Protein AF-A0A7S2VFD6-F1 (afdb_monomer_lite)

pLDDT: mean 88.79, std 10.64, range [54.53, 98.5]

Secondary structure (DSSP, 8-state):
-PPPSEEE-TT---------TTGGG-HHHHTTT-HHHHHHH---TT--SSSSSS---TT--------PEEETT--TT--------------BTTTTBEEEEEEE-TTSTTEETTTTEETTSPBP-TTTT-SEEEEEEEEE-TTS-EEEEEEEEEEEPP-PPP-

Sequence (163 aa):
NASPVVSMYSGETITVEIVTHHSGHDFAKMIRGDKAVEEIFYWEETQTLENKPVPKLPGSGVHLITGPIEVKGAMPGDVLEVEIMELDPRYNPETGRCFGTNSQKFAGYQYRADDGTARDGTPYVRTGGTEAITVFEFLEDKKGNMLFGKPVYMYRFPNMTAP

Organism: NCBI:txid265537

InterPro domains:
  IPR004304 Acetamidase/Formamidase [PF03069] (56-98)
  IPR004304 Acetamidase/Formamidase [PTHR31891] (3-106)

Structure (mmCIF, N/CA/C/O backbone):
data_AF-A0A7S2VFD6-F1
#
_entry.id   AF-A0A7S2VFD6-F1
#
loop_
_atom_site.group_PDB
_atom_site.id
_atom_site.type_symbol
_atom_site.label_atom_id
_atom_site.label_alt_id
_atom_site.label_comp_id
_atom_site.label_asym_id
_atom_site.label_entity_id
_atom_site.label_seq_id
_atom_site.pdbx_PDB_ins_code
_atom_site.Cartn_x
_atom_site.Cartn_y
_atom_site.Cartn_z
_atom_site.occupancy
_atom_site.B_iso_or_equiv
_atom_site.auth_seq_id
_atom_site.auth_comp_id
_atom_site.auth_asym_id
_atom_site.auth_atom_id
_atom_site.pdbx_PDB_model_num
ATOM 1 N N . ASN A 1 1 ? -7.007 20.297 8.261 1.00 67.06 1 ASN A N 1
ATOM 2 C CA . ASN A 1 1 ? -7.146 18.959 8.878 1.00 67.06 1 ASN A CA 1
ATOM 3 C C . ASN A 1 1 ? -8.125 18.145 8.065 1.00 67.06 1 ASN A C 1
ATOM 5 O O . ASN A 1 1 ? -9.104 18.720 7.608 1.00 67.06 1 ASN A O 1
ATOM 9 N N . ALA A 1 2 ? -7.835 16.865 7.841 1.00 83.38 2 ALA A N 1
ATOM 10 C CA . ALA A 1 2 ? -8.762 15.965 7.162 1.00 83.38 2 ALA A CA 1
ATOM 11 C C . ALA A 1 2 ? -9.949 15.647 8.085 1.00 83.38 2 ALA A C 1
ATOM 13 O O . ALA A 1 2 ? -9.745 15.429 9.281 1.00 83.38 2 ALA A O 1
ATOM 14 N N . SER A 1 3 ? -11.165 15.648 7.541 1.00 94.12 3 SER A N 1
ATOM 15 C CA . SER A 1 3 ? -12.361 15.213 8.269 1.00 94.12 3 SER A CA 1
ATOM 16 C C . SER A 1 3 ? -12.373 13.687 8.408 1.00 94.12 3 SER A C 1
ATOM 18 O O . SER A 1 3 ? -11.942 13.014 7.470 1.00 94.12 3 SER A O 1
ATOM 20 N N . PRO A 1 4 ? -12.867 13.129 9.529 1.00 96.81 4 PRO A N 1
ATOM 21 C CA . PRO A 1 4 ? -13.048 11.687 9.667 1.00 96.81 4 PRO A CA 1
ATOM 22 C C . PRO A 1 4 ? -13.951 11.125 8.570 1.00 96.81 4 PRO A C 1
ATOM 24 O O . PRO A 1 4 ? -14.988 11.713 8.261 1.00 96.81 4 PRO A O 1
ATOM 27 N N . VAL A 1 5 ? -13.565 9.983 7.999 1.00 97.00 5 VAL A N 1
ATOM 28 C CA . VAL A 1 5 ? -14.406 9.249 7.035 1.00 97.00 5 VAL A CA 1
ATOM 29 C C . VAL A 1 5 ? -15.404 8.331 7.740 1.00 97.00 5 VAL A C 1
ATOM 31 O O . VAL A 1 5 ? -16.439 7.986 7.179 1.00 97.00 5 VAL A O 1
ATOM 34 N N . VAL A 1 6 ? -15.098 7.953 8.983 1.00 97.88 6 VAL A N 1
ATOM 35 C CA . VAL A 1 6 ? -15.946 7.154 9.868 1.00 97.88 6 VAL A CA 1
ATOM 36 C C . VAL A 1 6 ? -15.575 7.443 11.322 1.00 97.88 6 VAL A C 1
ATOM 38 O O . VAL A 1 6 ? -14.428 7.792 11.618 1.00 97.88 6 VAL A O 1
ATOM 41 N N . SER A 1 7 ? -16.544 7.279 12.218 1.00 98.00 7 SER A N 1
ATOM 42 C CA . SER A 1 7 ? -16.366 7.430 13.661 1.00 98.00 7 SER A CA 1
ATOM 43 C C . SER A 1 7 ? -16.805 6.159 14.369 1.00 98.00 7 SER A C 1
ATOM 45 O O . SER A 1 7 ? -17.886 5.643 14.086 1.00 98.00 7 SER A O 1
ATOM 47 N N . MET A 1 8 ? -16.006 5.708 15.325 1.00 98.06 8 MET A N 1
ATOM 48 C CA . MET A 1 8 ? -16.228 4.492 16.101 1.00 98.06 8 MET A CA 1
ATOM 49 C C . MET A 1 8 ? -16.069 4.754 17.602 1.00 98.06 8 MET A C 1
ATOM 51 O O . MET A 1 8 ? -15.510 5.770 18.020 1.00 98.06 8 MET A O 1
ATOM 55 N N . TYR A 1 9 ? -16.587 3.849 18.421 1.00 98.44 9 TYR A N 1
ATOM 56 C CA . TYR A 1 9 ? -16.373 3.798 19.863 1.00 98.44 9 TYR A CA 1
ATOM 57 C C . TYR A 1 9 ? -15.251 2.811 20.211 1.00 98.44 9 TYR A C 1
ATOM 59 O O . TYR A 1 9 ? -14.915 1.915 19.439 1.00 98.44 9 TYR A O 1
ATOM 67 N N . SER A 1 10 ? -14.663 2.974 21.399 1.00 98.31 10 SER A N 1
ATOM 68 C CA . SER A 1 10 ? -13.670 2.025 21.912 1.00 98.31 10 SER A CA 1
ATOM 69 C C . SER A 1 10 ? -14.259 0.612 22.018 1.00 98.31 10 SER A C 1
ATOM 71 O O . SER A 1 10 ? -15.383 0.443 22.493 1.00 98.31 10 SER A O 1
ATOM 73 N N . GLY A 1 11 ? -13.492 -0.387 21.577 1.00 98.00 11 GLY A N 1
ATOM 74 C CA . GLY A 1 11 ? -13.896 -1.796 21.540 1.00 98.00 11 GLY A CA 1
ATOM 75 C C . GLY A 1 11 ? -14.620 -2.235 20.263 1.00 98.00 11 GLY A C 1
ATOM 76 O O . GLY A 1 11 ? -14.910 -3.420 20.124 1.00 98.00 11 GLY A O 1
ATOM 77 N N . GLU A 1 12 ? -14.911 -1.324 19.329 1.00 98.38 12 GLU A N 1
ATOM 78 C CA . GLU A 1 12 ? -15.445 -1.692 18.012 1.00 98.38 12 GLU A CA 1
ATOM 79 C C . GLU A 1 12 ? -14.341 -2.207 17.071 1.00 98.38 12 GLU A C 1
ATOM 81 O O . GLU A 1 12 ? -13.165 -1.871 17.211 1.00 98.38 12 GLU A O 1
ATOM 86 N N . THR A 1 13 ? -14.736 -3.005 16.077 1.00 98.25 13 THR A N 1
ATOM 87 C CA . THR A 1 13 ? -13.844 -3.542 15.039 1.00 98.25 13 THR A CA 1
ATOM 88 C C . THR A 1 13 ? -14.154 -2.892 13.696 1.00 98.25 13 THR A C 1
ATOM 90 O O . THR A 1 13 ? -15.316 -2.665 13.360 1.00 98.25 13 THR A O 1
ATOM 93 N N . ILE A 1 14 ? -13.116 -2.629 12.904 1.00 97.94 14 ILE A N 1
ATOM 94 C CA . ILE A 1 14 ? -13.241 -2.111 11.542 1.00 97.94 14 ILE A CA 1
ATOM 95 C C . ILE A 1 14 ? -12.253 -2.813 10.610 1.00 97.94 14 ILE A C 1
ATOM 97 O O . ILE A 1 14 ? -11.097 -3.029 10.965 1.00 97.94 14 ILE A O 1
ATOM 101 N N . THR A 1 15 ? -12.706 -3.133 9.400 1.00 97.94 15 THR A N 1
ATOM 102 C CA . THR A 1 15 ? -11.839 -3.576 8.304 1.00 97.94 15 THR A CA 1
ATOM 103 C C . THR A 1 15 ? -11.433 -2.368 7.473 1.00 97.94 15 THR A C 1
ATOM 105 O O . THR A 1 15 ? -12.282 -1.577 7.059 1.00 97.94 15 THR A O 1
ATOM 108 N N . VAL A 1 16 ? -10.134 -2.227 7.218 1.00 97.44 16 VAL A N 1
ATOM 109 C CA . VAL A 1 16 ? -9.577 -1.118 6.440 1.00 97.44 16 VAL A CA 1
ATOM 110 C C . VAL A 1 16 ? -8.886 -1.681 5.210 1.00 97.44 16 VAL A C 1
ATOM 112 O O . VAL A 1 16 ? -7.922 -2.434 5.324 1.00 97.44 16 VAL A O 1
ATOM 115 N N . GLU A 1 17 ? -9.347 -1.282 4.028 1.00 96.56 17 GLU A N 1
ATOM 116 C CA . GLU A 1 17 ? -8.633 -1.591 2.793 1.00 96.56 17 GLU A CA 1
ATOM 117 C C . GLU A 1 17 ? -7.473 -0.613 2.594 1.00 96.56 17 GLU A C 1
ATOM 119 O O . GLU A 1 17 ? -7.605 0.601 2.787 1.00 96.56 17 GLU A O 1
ATOM 124 N N . ILE A 1 18 ? -6.324 -1.146 2.187 1.00 95.88 18 ILE A N 1
ATOM 125 C CA . ILE A 1 18 ? -5.120 -0.372 1.890 1.00 95.88 18 ILE A CA 1
ATOM 126 C C . ILE A 1 18 ? -4.577 -0.750 0.517 1.00 95.88 18 ILE A C 1
ATOM 128 O O . ILE A 1 18 ? -4.671 -1.894 0.074 1.00 95.88 18 ILE A O 1
ATOM 132 N N . VAL A 1 19 ? -3.981 0.229 -0.158 1.00 96.94 19 VAL A N 1
ATOM 133 C CA . VAL A 1 19 ? -3.415 0.059 -1.496 1.00 96.94 19 VAL A CA 1
ATOM 134 C C . VAL A 1 19 ? -1.992 0.590 -1.499 1.00 96.94 19 VAL A C 1
ATOM 136 O O . VAL A 1 19 ? -1.705 1.678 -0.997 1.00 96.94 19 VAL A O 1
ATOM 139 N N . THR A 1 20 ? -1.071 -0.170 -2.088 1.00 96.62 20 THR A N 1
ATOM 140 C CA . THR A 1 20 ? 0.303 0.301 -2.236 1.00 96.62 20 THR A CA 1
ATOM 141 C C . THR A 1 20 ? 0.367 1.454 -3.233 1.00 96.62 20 THR A C 1
ATOM 143 O O . THR A 1 20 ? -0.108 1.357 -4.364 1.00 96.62 20 THR A O 1
ATOM 146 N N . HIS A 1 21 ? 1.034 2.541 -2.850 1.00 94.50 21 HIS A N 1
ATOM 147 C CA . HIS A 1 21 ? 1.322 3.669 -3.742 1.00 94.50 21 HIS A CA 1
ATOM 148 C C . HIS A 1 21 ? 2.220 3.273 -4.934 1.00 94.50 21 HIS A C 1
ATOM 150 O O . HIS A 1 21 ? 2.376 4.031 -5.889 1.00 94.50 21 HIS A O 1
ATOM 156 N N . HIS A 1 22 ? 2.811 2.076 -4.896 1.00 95.69 22 HIS A N 1
ATOM 157 C CA . HIS A 1 22 ? 3.588 1.503 -5.988 1.00 95.69 22 HIS A CA 1
ATOM 158 C C . HIS A 1 22 ? 2.761 0.724 -7.021 1.00 95.69 22 HIS A C 1
ATOM 160 O O . HIS A 1 22 ? 3.352 0.193 -7.957 1.00 95.69 22 HIS A O 1
ATOM 166 N N . SER A 1 23 ? 1.427 0.678 -6.920 1.00 96.38 23 SER A N 1
ATOM 167 C CA . SER A 1 23 ? 0.590 -0.064 -7.885 1.00 96.38 23 SER A CA 1
ATOM 168 C C . SER A 1 23 ? 0.789 0.420 -9.329 1.00 96.38 23 SER A C 1
ATOM 170 O O . SER A 1 23 ? 0.786 -0.377 -10.262 1.00 96.38 23 SER A O 1
ATOM 172 N N . GLY A 1 24 ? 1.106 1.707 -9.518 1.00 93.44 24 GLY A N 1
ATOM 173 C CA . GLY A 1 24 ? 1.439 2.281 -10.828 1.00 93.44 24 GLY A CA 1
ATOM 174 C C . GLY A 1 24 ? 2.715 1.735 -11.485 1.00 93.44 24 GLY A C 1
ATOM 175 O O . GLY A 1 24 ? 2.962 2.024 -12.650 1.00 93.44 24 GLY A O 1
ATOM 176 N N . HIS A 1 25 ? 3.535 0.947 -10.783 1.00 94.19 25 HIS A N 1
ATOM 177 C CA . HIS A 1 25 ? 4.690 0.275 -11.387 1.00 94.19 25 HIS A CA 1
ATOM 178 C C . HIS A 1 25 ? 4.278 -0.835 -12.369 1.00 94.19 25 HIS A C 1
ATOM 180 O O . HIS A 1 25 ? 5.012 -1.125 -13.308 1.00 94.19 25 HIS A O 1
ATOM 186 N N . ASP A 1 26 ? 3.100 -1.438 -12.193 1.00 95.56 26 ASP A N 1
ATOM 187 C CA . ASP A 1 26 ? 2.533 -2.361 -13.173 1.00 95.56 26 ASP A CA 1
ATOM 188 C C . ASP A 1 26 ? 1.009 -2.275 -13.161 1.00 95.56 26 ASP A C 1
ATOM 190 O O . ASP A 1 26 ? 0.328 -2.952 -12.385 1.00 95.56 26 ASP A O 1
ATOM 194 N N . PHE A 1 27 ? 0.486 -1.458 -14.077 1.00 95.00 27 PHE A N 1
ATOM 195 C CA . PHE A 1 27 ? -0.948 -1.278 -14.264 1.00 95.00 27 PHE A CA 1
ATOM 196 C C . PHE A 1 27 ? -1.672 -2.607 -14.491 1.00 95.00 27 PHE A C 1
ATOM 198 O O . PHE A 1 27 ? -2.720 -2.832 -13.901 1.00 95.00 27 PHE A O 1
ATOM 205 N N . ALA A 1 28 ? -1.123 -3.514 -15.302 1.00 95.62 28 ALA A N 1
ATOM 206 C CA . ALA A 1 28 ? -1.808 -4.755 -15.649 1.00 95.62 28 ALA A CA 1
ATOM 207 C C . ALA A 1 28 ? -1.918 -5.727 -14.464 1.00 95.62 28 ALA A C 1
ATOM 209 O O . ALA A 1 28 ? -2.860 -6.509 -14.420 1.00 95.62 28 ALA A O 1
ATOM 210 N N . LYS A 1 29 ? -0.968 -5.701 -13.520 1.00 96.75 29 LYS A N 1
ATOM 211 C CA . LYS A 1 29 ? -0.959 -6.622 -12.369 1.00 96.75 29 LYS A CA 1
ATOM 212 C C . LYS A 1 29 ? -1.584 -6.053 -11.108 1.00 96.75 29 LYS A C 1
ATOM 214 O O . LYS A 1 29 ? -2.141 -6.817 -10.331 1.00 96.75 29 LYS A O 1
ATOM 219 N N . MET A 1 30 ? -1.465 -4.748 -10.877 1.00 97.50 30 MET A N 1
ATOM 220 C CA . MET A 1 30 ? -1.839 -4.140 -9.595 1.00 97.50 30 MET A CA 1
ATOM 221 C C . MET A 1 30 ? -2.981 -3.124 -9.693 1.00 97.50 30 MET A C 1
ATOM 223 O O . MET A 1 30 ? -3.411 -2.646 -8.652 1.00 97.50 30 MET A O 1
ATOM 227 N N . ILE A 1 31 ? -3.466 -2.778 -10.895 1.00 97.31 31 ILE A N 1
ATOM 228 C CA . ILE A 1 31 ? -4.541 -1.780 -11.069 1.00 97.31 31 ILE A CA 1
ATOM 229 C C . ILE A 1 31 ? -5.686 -2.325 -11.927 1.00 97.31 31 ILE A C 1
ATOM 231 O O . ILE A 1 31 ? -6.825 -2.355 -11.477 1.00 97.31 31 ILE A O 1
ATOM 235 N N . ARG A 1 32 ? -5.392 -2.763 -13.154 1.00 97.00 32 ARG A N 1
ATOM 236 C CA . ARG A 1 32 ? -6.390 -3.183 -14.143 1.00 97.00 32 ARG A CA 1
ATOM 237 C C . ARG A 1 32 ? -7.337 -4.233 -13.572 1.00 97.00 32 ARG A C 1
ATOM 239 O O . ARG A 1 32 ? -6.883 -5.243 -13.030 1.00 97.00 32 ARG A O 1
ATOM 246 N N . GLY A 1 33 ? -8.633 -3.987 -13.744 1.00 95.88 33 GLY A N 1
ATOM 247 C CA . GLY A 1 33 ? -9.697 -4.890 -13.317 1.00 95.88 33 GLY A CA 1
ATOM 248 C C . GLY A 1 33 ? -10.154 -4.676 -11.875 1.00 95.88 33 GLY A C 1
ATOM 249 O O . GLY A 1 33 ? -11.189 -5.210 -11.474 1.00 95.88 33 GLY A O 1
ATOM 250 N N . ASP A 1 34 ? -9.427 -3.872 -11.100 1.00 97.38 34 ASP A N 1
ATOM 251 C CA . ASP A 1 34 ? -9.813 -3.457 -9.760 1.00 97.38 34 ASP A CA 1
ATOM 252 C C . ASP A 1 34 ? -10.353 -2.026 -9.787 1.00 97.38 34 ASP A C 1
ATOM 254 O O . ASP A 1 34 ? -9.596 -1.060 -9.726 1.00 97.38 34 ASP A O 1
ATOM 258 N N . LYS A 1 35 ? -11.680 -1.886 -9.857 1.00 96.00 35 LYS A N 1
ATOM 259 C CA . LYS A 1 35 ? -12.346 -0.583 -10.030 1.00 96.00 35 LYS A CA 1
ATOM 260 C C . LYS A 1 35 ? -11.969 0.448 -8.965 1.00 96.00 35 LYS A C 1
ATOM 262 O O . LYS A 1 35 ? -11.832 1.624 -9.285 1.00 96.00 35 LYS A O 1
ATOM 267 N N . ALA A 1 36 ? -11.805 0.019 -7.712 1.00 95.50 36 ALA A N 1
ATOM 268 C CA . ALA A 1 36 ? -11.453 0.928 -6.624 1.00 95.50 36 ALA A CA 1
ATOM 269 C C . ALA A 1 36 ? -10.003 1.416 -6.765 1.00 95.50 36 ALA A C 1
ATOM 271 O O . ALA A 1 36 ? -9.710 2.590 -6.550 1.00 95.50 36 ALA A O 1
ATOM 272 N N . VAL A 1 37 ? -9.087 0.536 -7.177 1.00 96.56 37 VAL A N 1
ATOM 273 C CA . VAL A 1 37 ? -7.693 0.925 -7.432 1.00 96.56 37 VAL A CA 1
ATOM 274 C C . VAL A 1 37 ? -7.577 1.758 -8.714 1.00 96.56 37 VAL A C 1
ATOM 276 O O . VAL A 1 37 ? -6.809 2.718 -8.740 1.00 96.56 37 VAL A O 1
ATOM 279 N N . GLU A 1 38 ? -8.354 1.447 -9.754 1.00 96.38 38 GLU A N 1
ATOM 280 C CA . GLU A 1 38 ? -8.458 2.254 -10.977 1.00 96.38 38 GLU A CA 1
ATOM 281 C C . GLU A 1 38 ? -8.894 3.687 -10.663 1.00 96.38 38 GLU A C 1
ATOM 283 O O . GLU A 1 38 ? -8.274 4.622 -11.164 1.00 96.38 38 GLU A O 1
ATOM 288 N N . GLU A 1 39 ? -9.885 3.871 -9.787 1.00 94.25 39 GLU A N 1
ATOM 289 C CA . GLU A 1 39 ? -10.329 5.191 -9.327 1.00 94.25 39 GLU A CA 1
ATOM 290 C C . GLU A 1 39 ? -9.219 5.942 -8.571 1.00 94.25 39 GLU A C 1
ATOM 292 O O . GLU A 1 39 ? -8.932 7.098 -8.878 1.00 94.25 39 GLU A O 1
ATOM 297 N N . ILE A 1 40 ? -8.531 5.277 -7.634 1.00 93.38 40 ILE A N 1
ATOM 298 C CA . ILE A 1 40 ? -7.433 5.879 -6.854 1.00 93.38 40 ILE A CA 1
ATOM 299 C C . ILE A 1 40 ? -6.272 6.332 -7.754 1.00 93.38 40 ILE A C 1
ATOM 301 O O . ILE A 1 40 ? -5.661 7.379 -7.516 1.00 93.38 40 ILE A O 1
ATOM 305 N N . PHE A 1 41 ? -5.926 5.528 -8.762 1.00 92.56 41 PHE A N 1
ATOM 306 C CA . PH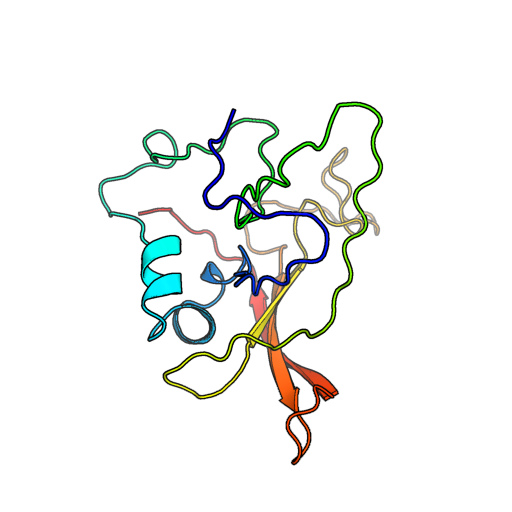E A 1 41 ? -4.790 5.780 -9.652 1.00 92.56 41 PHE A CA 1
ATOM 307 C C . PHE A 1 41 ? -5.156 6.552 -10.921 1.00 92.56 41 PHE A C 1
ATOM 309 O O . PHE A 1 41 ? -4.259 6.849 -11.715 1.00 92.56 41 PHE A O 1
ATOM 316 N N . TYR A 1 42 ? -6.428 6.909 -11.104 1.00 91.38 42 TYR A N 1
ATOM 317 C CA . TYR A 1 42 ? -6.874 7.667 -12.260 1.00 91.38 42 TYR A CA 1
ATOM 318 C C . TYR A 1 42 ? -6.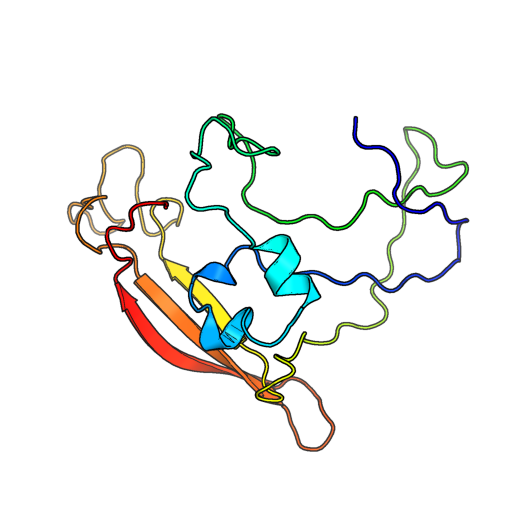125 9.003 -12.375 1.00 91.38 42 TYR A C 1
ATOM 320 O O . TYR A 1 42 ? -5.936 9.743 -11.402 1.00 91.38 42 TYR A O 1
ATOM 328 N N . TRP A 1 43 ? -5.662 9.300 -13.588 1.00 87.75 43 TRP A N 1
ATOM 329 C CA . TRP A 1 43 ? -4.974 10.539 -13.921 1.00 87.75 43 TRP A CA 1
ATOM 330 C C . TRP A 1 43 ? -5.396 10.972 -15.326 1.00 87.75 43 TRP A C 1
ATOM 332 O O . TRP A 1 43 ? -5.057 10.318 -16.309 1.00 87.75 43 TRP A O 1
ATOM 342 N N . GLU A 1 44 ? -6.148 12.070 -15.404 1.00 86.38 44 GLU A N 1
ATOM 343 C CA . GLU A 1 44 ? -6.591 12.667 -16.667 1.00 86.38 44 GLU A CA 1
ATOM 344 C C . GLU A 1 44 ? -5.422 13.217 -17.491 1.00 86.38 44 GLU A C 1
ATOM 346 O O . GLU A 1 44 ? -4.525 13.862 -16.949 1.00 86.38 44 GLU A O 1
ATOM 351 N N . GLU A 1 45 ? -5.477 13.044 -18.813 1.00 84.81 45 GLU A N 1
ATOM 352 C CA . GLU A 1 45 ? -4.435 13.514 -19.740 1.00 84.81 45 GLU A CA 1
ATOM 353 C C . GLU A 1 45 ? -4.197 15.028 -19.673 1.00 84.81 45 GLU A C 1
ATOM 355 O O . GLU A 1 45 ? -3.091 15.507 -19.887 1.00 84.81 45 GLU A O 1
ATOM 360 N N . THR A 1 46 ? -5.225 15.808 -19.344 1.00 86.06 46 THR A N 1
ATOM 361 C CA . THR A 1 46 ? -5.130 17.271 -19.255 1.00 86.06 46 THR A CA 1
ATOM 362 C C . THR A 1 46 ? -4.581 17.770 -17.917 1.00 86.06 46 THR A C 1
ATOM 364 O O . THR A 1 46 ? -4.408 18.978 -17.736 1.00 86.06 46 THR A O 1
ATOM 367 N N . GLN A 1 47 ? -4.342 16.879 -16.953 1.00 83.44 47 GLN A N 1
ATOM 368 C CA . GLN A 1 47 ? -3.969 17.246 -15.594 1.00 83.44 47 GLN A CA 1
ATOM 369 C C . GLN A 1 47 ? -2.452 17.169 -15.394 1.00 83.44 47 GLN A C 1
ATOM 371 O O . GLN A 1 47 ? -1.852 16.103 -15.472 1.00 83.44 47 GLN A O 1
ATOM 376 N N . THR A 1 48 ? -1.819 18.283 -15.032 1.00 81.69 48 THR A N 1
ATOM 377 C CA . THR A 1 48 ? -0.386 18.310 -14.696 1.00 81.69 48 THR A CA 1
ATOM 378 C C . THR A 1 48 ? -0.138 17.929 -13.232 1.00 81.69 48 THR A C 1
ATOM 380 O O . THR A 1 48 ? -1.055 17.892 -12.408 1.00 81.69 48 THR A O 1
ATOM 383 N N . LEU A 1 49 ? 1.129 17.695 -12.865 1.00 76.62 49 LEU A N 1
ATOM 384 C CA . LEU A 1 49 ? 1.534 17.511 -11.462 1.00 76.62 49 LEU A CA 1
ATOM 385 C C . LEU A 1 49 ? 1.163 18.702 -10.562 1.00 76.62 49 LEU A C 1
ATOM 387 O O . LEU A 1 49 ? 0.923 18.510 -9.371 1.00 76.62 49 LEU A O 1
ATOM 391 N N . GLU A 1 50 ? 1.136 19.911 -11.123 1.00 77.00 50 GLU A N 1
ATOM 392 C CA . GLU A 1 50 ? 0.832 21.152 -10.404 1.00 77.00 50 GLU A CA 1
ATOM 393 C C . GLU A 1 50 ? -0.667 21.305 -10.136 1.00 77.00 50 GLU A C 1
ATOM 395 O O . GLU A 1 50 ? -1.057 21.771 -9.069 1.00 77.00 50 GLU A O 1
ATOM 400 N N . ASN A 1 51 ? -1.503 20.853 -11.075 1.00 77.94 51 ASN A N 1
ATOM 401 C CA . ASN A 1 51 ? -2.952 21.056 -11.041 1.00 77.94 51 ASN A CA 1
ATOM 402 C C . ASN A 1 51 ? -3.729 19.813 -10.577 1.00 77.94 51 ASN A C 1
ATOM 404 O O . ASN A 1 51 ? -4.953 19.767 -10.692 1.00 77.94 51 ASN A O 1
ATOM 408 N N . LYS A 1 52 ? -3.038 18.793 -10.051 1.00 78.25 52 LYS A N 1
ATOM 409 C CA . LYS A 1 52 ? -3.679 17.626 -9.434 1.00 78.25 52 LYS A CA 1
ATOM 410 C C . LYS A 1 52 ? -4.459 18.055 -8.180 1.00 78.25 52 LYS A C 1
ATOM 412 O O . LYS A 1 52 ? -3.905 18.816 -7.389 1.00 78.25 52 LYS A O 1
ATOM 417 N N . PRO A 1 53 ? -5.676 17.523 -7.922 1.00 70.81 53 PRO A N 1
ATOM 418 C CA . PRO A 1 53 ? -6.449 17.845 -6.714 1.00 70.81 53 PRO A CA 1
ATOM 419 C C . PRO A 1 53 ? -5.682 17.636 -5.400 1.00 70.81 53 PRO A C 1
ATOM 421 O O . PRO A 1 53 ? -5.921 18.333 -4.417 1.00 70.81 53 PRO A O 1
ATOM 424 N N . VAL A 1 54 ? -4.730 16.696 -5.398 1.00 73.50 54 VAL A N 1
ATOM 425 C CA . VAL A 1 54 ? -3.748 16.501 -4.326 1.00 73.50 54 VAL A CA 1
ATOM 426 C C . VAL A 1 54 ? -2.350 16.760 -4.904 1.00 73.50 54 VAL A C 1
ATOM 428 O O . VAL A 1 54 ? -1.707 15.820 -5.391 1.00 73.50 54 VAL A O 1
ATOM 431 N N . PRO A 1 55 ? -1.884 18.024 -4.925 1.00 64.25 55 PRO A N 1
ATOM 432 C CA . PRO A 1 55 ? -0.593 18.366 -5.501 1.00 64.25 55 PRO A CA 1
ATOM 433 C C . PRO A 1 55 ? 0.533 17.808 -4.630 1.00 64.25 55 PRO A C 1
ATOM 435 O O . PRO A 1 55 ? 0.458 17.793 -3.398 1.00 64.25 55 PRO A O 1
ATOM 438 N N . LYS A 1 56 ? 1.610 17.348 -5.267 1.00 70.56 56 LYS A N 1
ATOM 439 C CA . LYS A 1 56 ? 2.795 16.876 -4.547 1.00 70.56 56 LYS A CA 1
ATOM 440 C C . LYS A 1 56 ? 3.602 18.082 -4.064 1.00 70.56 56 LYS A C 1
ATOM 442 O O . LYS A 1 56 ? 4.318 18.695 -4.850 1.00 70.56 56 LYS A O 1
ATOM 447 N N . LEU A 1 57 ? 3.500 18.410 -2.778 1.00 71.44 57 LEU A N 1
ATOM 448 C CA . LEU A 1 57 ? 4.229 19.527 -2.176 1.00 71.44 57 LEU A CA 1
ATOM 449 C C . LEU A 1 57 ? 5.614 19.081 -1.667 1.00 71.44 57 LEU A C 1
ATOM 451 O O . LEU A 1 57 ? 5.830 17.896 -1.382 1.00 71.44 57 LEU A O 1
ATOM 455 N N . PRO A 1 58 ? 6.584 20.005 -1.528 1.00 72.12 58 PRO A N 1
ATOM 456 C CA . PRO A 1 58 ? 7.838 19.716 -0.841 1.00 72.12 58 PRO A CA 1
ATOM 457 C C . PRO A 1 58 ? 7.580 19.157 0.566 1.00 72.12 58 PRO A C 1
ATOM 459 O O . PRO A 1 58 ? 6.825 19.735 1.341 1.00 72.12 58 PRO A O 1
ATOM 462 N N . GLY A 1 59 ? 8.196 18.018 0.889 1.00 71.38 59 GLY A N 1
ATOM 463 C CA . GLY A 1 59 ? 8.001 17.335 2.174 1.00 71.38 59 GLY A CA 1
ATOM 464 C C . GLY A 1 59 ? 6.754 16.444 2.262 1.00 71.38 59 GLY A C 1
ATOM 465 O O . GLY A 1 59 ? 6.570 15.783 3.282 1.00 71.38 59 GLY A O 1
ATOM 466 N N . SER A 1 60 ? 5.923 16.360 1.215 1.00 77.25 60 SER A N 1
ATOM 467 C CA . SER A 1 60 ? 4.814 15.400 1.179 1.00 77.25 60 SER A CA 1
ATOM 468 C C . SER A 1 60 ? 5.328 13.956 1.139 1.00 77.25 60 SER A C 1
ATOM 470 O O . SER A 1 60 ? 6.154 13.595 0.295 1.00 77.25 60 SER A O 1
ATOM 472 N N . GLY A 1 61 ? 4.799 13.114 2.032 1.00 83.44 61 GLY A N 1
ATOM 473 C CA . GLY A 1 61 ? 4.982 11.664 1.978 1.00 83.44 61 GLY A CA 1
ATOM 474 C C . GLY A 1 61 ? 4.345 11.050 0.725 1.00 83.44 61 GLY A C 1
ATOM 475 O O . GLY A 1 61 ? 3.502 11.664 0.076 1.00 83.44 61 GLY A O 1
ATOM 476 N N . VAL A 1 62 ? 4.760 9.833 0.368 1.00 87.50 62 VAL A N 1
ATOM 477 C CA . VAL A 1 62 ? 4.325 9.156 -0.874 1.00 87.50 62 VAL A CA 1
ATOM 478 C C . VAL A 1 62 ? 3.207 8.131 -0.671 1.00 87.50 62 VAL A C 1
ATOM 480 O O . VAL A 1 62 ? 2.735 7.548 -1.642 1.00 87.50 62 VAL A O 1
ATOM 483 N N . HIS A 1 63 ? 2.813 7.876 0.575 1.00 92.75 63 HIS A N 1
ATOM 484 C CA . HIS A 1 63 ? 1.891 6.802 0.927 1.00 92.75 63 HIS A CA 1
ATOM 485 C C . HIS A 1 63 ? 0.431 7.224 0.743 1.00 92.75 63 HIS A C 1
ATOM 487 O O . HIS A 1 63 ? 0.050 8.338 1.099 1.00 92.75 63 HIS A O 1
ATOM 493 N N . LEU A 1 64 ? -0.381 6.294 0.241 1.00 91.94 64 LEU A N 1
ATOM 494 C CA . LEU A 1 64 ? -1.836 6.371 0.317 1.00 91.94 64 LEU A CA 1
ATOM 495 C C . LEU A 1 64 ? -2.246 5.979 1.739 1.00 91.94 64 LEU A C 1
ATOM 497 O O . LEU A 1 64 ? -1.819 4.932 2.223 1.00 91.94 64 LEU A O 1
ATOM 501 N N . ILE A 1 65 ? -3.026 6.826 2.408 1.00 93.19 65 ILE A N 1
ATOM 502 C CA . ILE A 1 65 ? -3.452 6.615 3.795 1.00 93.19 65 ILE A CA 1
ATOM 503 C C . ILE A 1 65 ? -4.978 6.567 3.826 1.00 93.19 65 ILE A C 1
ATOM 505 O O . ILE A 1 65 ? -5.630 7.585 3.600 1.00 93.19 65 ILE A O 1
ATOM 509 N N . THR A 1 66 ? -5.539 5.392 4.104 1.00 95.44 66 THR A N 1
ATOM 510 C CA . THR A 1 66 ? -6.984 5.214 4.294 1.00 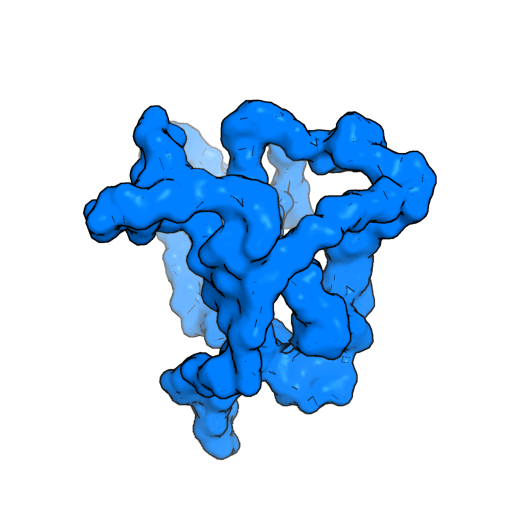95.44 66 THR A CA 1
ATOM 511 C C . THR A 1 66 ? -7.391 5.766 5.661 1.00 95.44 66 THR A C 1
ATOM 513 O O . THR A 1 66 ? -6.799 5.406 6.677 1.00 95.44 66 THR A O 1
ATOM 516 N N . GLY A 1 67 ? -8.388 6.651 5.693 1.00 95.31 67 GLY A N 1
ATOM 517 C CA . GLY A 1 67 ? -8.863 7.318 6.907 1.00 95.31 67 GLY A CA 1
ATOM 518 C C . GLY A 1 67 ? -9.051 8.828 6.704 1.00 95.31 67 GLY A C 1
ATOM 519 O O . GLY A 1 67 ? -9.190 9.270 5.562 1.00 95.31 67 GLY A O 1
ATOM 520 N N . PRO A 1 68 ? -9.030 9.637 7.783 1.00 96.69 68 PRO A N 1
ATOM 521 C CA . PRO A 1 68 ? -8.841 9.245 9.183 1.00 96.69 68 PRO A CA 1
ATOM 522 C C . PRO A 1 68 ? -10.091 8.599 9.801 1.00 96.69 68 PRO A C 1
ATOM 524 O O . PRO A 1 68 ? -11.217 8.910 9.415 1.00 96.69 68 PRO A O 1
ATOM 527 N N . ILE A 1 69 ? -9.876 7.722 10.781 1.00 97.88 69 ILE A N 1
ATOM 528 C CA . ILE A 1 69 ? -10.928 7.104 11.599 1.00 97.88 69 ILE A CA 1
ATOM 529 C C . ILE A 1 69 ? -10.971 7.839 12.941 1.00 97.88 69 ILE A C 1
ATOM 531 O O . ILE A 1 69 ? -9.944 7.974 13.606 1.00 97.88 69 ILE A O 1
ATOM 535 N N . GLU A 1 70 ? -12.140 8.338 13.331 1.00 97.94 70 GLU A N 1
ATOM 536 C CA . GLU A 1 70 ? -12.339 8.968 14.637 1.00 97.94 70 GLU A CA 1
ATOM 537 C C . GLU A 1 70 ? -12.669 7.914 15.695 1.00 97.94 70 GLU A C 1
ATOM 539 O O . GLU A 1 70 ? -13.583 7.115 15.508 1.00 97.94 70 GLU A O 1
ATOM 544 N N . VAL A 1 71 ? -11.998 7.979 16.847 1.00 98.19 71 VAL A N 1
ATOM 545 C CA . VAL A 1 71 ? -12.405 7.249 18.054 1.00 98.19 71 VAL A CA 1
ATOM 546 C C . VAL A 1 71 ? -13.073 8.231 19.007 1.00 98.19 71 VAL A C 1
ATOM 548 O O . VAL A 1 71 ? -12.438 9.140 19.545 1.00 98.19 71 VAL A O 1
ATOM 551 N N . LYS A 1 72 ? -14.384 8.077 19.188 1.00 98.25 72 LYS A N 1
ATOM 552 C CA . LYS A 1 72 ? -15.212 9.008 19.954 1.00 98.25 72 LYS A CA 1
ATOM 553 C C . LYS A 1 72 ? -14.765 9.070 21.410 1.00 98.25 72 LYS A C 1
ATOM 555 O O . LYS A 1 72 ? -14.698 8.053 22.094 1.00 98.25 72 LYS A O 1
ATOM 560 N N . GLY A 1 73 ? -14.536 10.292 21.887 1.00 97.81 73 GLY A N 1
ATOM 561 C CA . GLY A 1 73 ? -14.122 10.565 23.264 1.00 97.81 73 GLY A CA 1
ATOM 562 C C . GLY A 1 73 ? -12.614 10.492 23.506 1.00 97.81 73 GLY A C 1
ATOM 563 O O . GLY A 1 73 ? -12.204 10.799 24.619 1.00 97.81 73 GLY A O 1
ATOM 564 N N . ALA A 1 74 ? -11.804 10.141 22.499 1.00 98.00 74 ALA A N 1
ATOM 565 C CA . ALA A 1 74 ? -10.350 10.220 22.608 1.00 98.00 74 ALA A CA 1
ATOM 566 C C . ALA A 1 74 ? -9.888 11.683 22.722 1.00 98.00 74 ALA A C 1
ATOM 568 O O . ALA A 1 74 ? -10.296 12.543 21.936 1.00 98.00 74 ALA A O 1
ATOM 569 N N . MET A 1 75 ? -9.012 11.957 23.686 1.00 98.06 75 MET A N 1
ATOM 570 C CA . MET A 1 75 ? -8.484 13.282 24.006 1.00 98.06 75 MET A CA 1
ATOM 571 C C . MET A 1 75 ? -6.954 13.326 23.852 1.00 98.06 75 MET A C 1
ATOM 573 O O . MET A 1 75 ? -6.278 12.303 23.970 1.00 98.06 75 MET A O 1
ATOM 577 N N . PRO A 1 76 ? -6.350 14.508 23.610 1.00 98.19 76 PRO A N 1
ATOM 578 C CA . PRO A 1 76 ? -4.896 14.643 23.616 1.00 98.19 76 PRO A CA 1
ATOM 579 C C . PRO A 1 76 ? -4.286 14.158 24.939 1.00 98.19 76 PRO A C 1
ATOM 581 O O . PRO A 1 76 ? -4.633 14.665 26.004 1.00 98.19 76 PRO A O 1
ATOM 584 N N . GLY A 1 77 ? -3.352 13.210 24.856 1.00 98.31 77 GLY A N 1
ATOM 585 C CA . GLY A 1 77 ? -2.730 12.562 26.016 1.00 98.31 77 GLY A CA 1
ATOM 586 C C . GLY A 1 77 ? -3.207 11.129 26.257 1.00 98.31 77 GLY A C 1
ATOM 587 O O . GLY A 1 77 ? -2.522 10.393 26.965 1.00 98.31 77 GLY A O 1
ATOM 588 N N . ASP A 1 78 ? -4.312 10.716 25.632 1.00 98.50 78 ASP A N 1
ATOM 589 C CA . ASP A 1 78 ? -4.779 9.333 25.683 1.00 98.50 78 ASP A CA 1
ATOM 590 C C . ASP A 1 78 ? -3.889 8.397 24.853 1.00 98.50 78 ASP A C 1
ATOM 592 O O . ASP A 1 78 ? -3.179 8.810 23.929 1.00 98.50 78 ASP A O 1
ATOM 596 N N . VAL A 1 79 ? -3.964 7.105 25.173 1.00 98.31 79 VAL A N 1
ATOM 597 C CA . VAL A 1 79 ? -3.351 6.028 24.392 1.00 98.31 79 VAL A CA 1
ATOM 598 C C . VAL A 1 79 ? -4.440 5.333 23.590 1.00 98.31 79 VAL A C 1
ATOM 600 O O . VAL A 1 79 ? -5.454 4.918 24.148 1.00 98.31 79 VAL A O 1
ATOM 603 N N . LEU A 1 80 ? -4.204 5.177 22.288 1.00 98.06 80 LEU A N 1
ATOM 604 C CA . LEU A 1 80 ? -5.039 4.349 21.430 1.00 98.06 80 L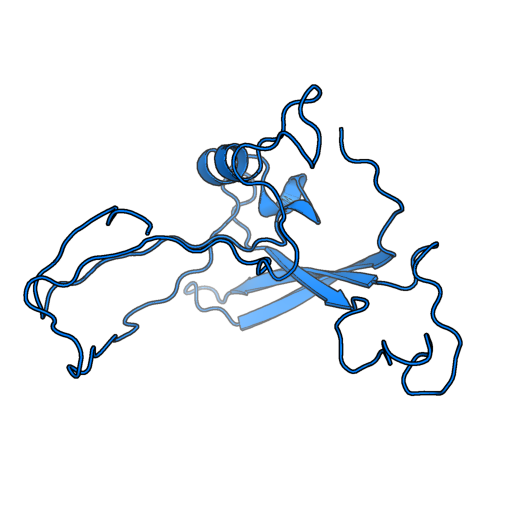EU A CA 1
ATOM 605 C C . LEU A 1 80 ? -4.381 2.980 21.252 1.00 98.06 80 LEU A C 1
ATOM 607 O O . LEU A 1 80 ? -3.306 2.877 20.661 1.00 98.06 80 LEU A O 1
ATOM 611 N N . GLU A 1 81 ? -5.033 1.937 21.752 1.00 98.19 81 GLU A N 1
ATOM 612 C CA . GLU A 1 81 ? -4.697 0.559 21.409 1.00 98.19 81 GLU A CA 1
ATOM 613 C C . GLU A 1 81 ? -5.299 0.216 20.041 1.00 98.19 81 GLU A C 1
ATOM 615 O O . GLU A 1 81 ? -6.473 0.482 19.787 1.00 98.19 81 GLU A O 1
ATOM 620 N N . VAL A 1 82 ? -4.482 -0.353 19.154 1.00 98.00 82 VAL A N 1
ATOM 621 C CA . VAL A 1 82 ? -4.908 -0.832 17.835 1.00 98.00 82 VAL A CA 1
ATOM 622 C C . VAL A 1 82 ? -4.464 -2.280 17.703 1.00 98.00 82 VAL A C 1
ATOM 624 O O . VAL A 1 82 ? -3.277 -2.557 17.522 1.00 98.00 82 VAL A O 1
ATOM 627 N N . GLU A 1 83 ? -5.417 -3.200 17.804 1.00 98.25 83 GLU A N 1
ATOM 628 C CA . GLU A 1 83 ? -5.179 -4.627 17.610 1.00 98.25 83 GLU A CA 1
ATOM 629 C C . GLU A 1 83 ? -5.389 -4.997 16.134 1.00 98.25 83 GLU A C 1
ATOM 631 O O . GLU A 1 83 ? -6.466 -4.795 15.572 1.00 98.25 83 GLU A O 1
ATOM 636 N N . ILE A 1 84 ? -4.352 -5.540 15.490 1.00 97.81 84 ILE A N 1
ATOM 637 C CA . ILE A 1 84 ? -4.447 -6.066 14.122 1.00 97.81 84 ILE A CA 1
ATOM 638 C C . ILE A 1 84 ? -4.867 -7.532 14.218 1.00 97.81 84 ILE A C 1
ATOM 640 O O . ILE A 1 84 ? -4.036 -8.400 14.480 1.00 97.81 84 ILE A O 1
ATOM 644 N N . MET A 1 85 ? -6.161 -7.789 14.027 1.00 97.62 85 MET A N 1
ATOM 645 C CA . MET A 1 85 ? -6.746 -9.128 14.164 1.00 97.62 85 MET A CA 1
ATOM 646 C C . MET A 1 85 ? -6.467 -10.030 12.954 1.00 97.62 85 MET A C 1
ATOM 648 O O . MET A 1 85 ? -6.207 -11.220 13.116 1.00 97.62 85 MET A O 1
ATOM 652 N N . GLU A 1 86 ? -6.522 -9.466 11.746 1.00 94.62 86 GLU A N 1
ATOM 653 C CA . GLU A 1 86 ? -6.376 -10.178 10.474 1.00 94.62 86 GLU A CA 1
ATOM 654 C C . GLU A 1 86 ? -5.697 -9.270 9.440 1.00 94.62 86 GLU A C 1
ATOM 656 O O . GLU A 1 86 ? -5.789 -8.040 9.517 1.00 94.62 86 GLU A O 1
ATOM 661 N N . LEU A 1 87 ? -4.980 -9.876 8.492 1.00 92.81 87 LEU A N 1
ATOM 662 C CA . LEU A 1 87 ? -4.346 -9.173 7.383 1.00 92.81 87 LEU A CA 1
ATOM 663 C C . LEU A 1 87 ? -4.397 -10.035 6.121 1.00 92.81 87 LEU A C 1
ATOM 665 O O . LEU A 1 87 ? -3.629 -10.988 5.989 1.00 92.81 87 LEU A O 1
ATOM 669 N N . ASP A 1 88 ? -5.236 -9.626 5.176 1.00 91.88 88 ASP A N 1
ATOM 670 C CA . ASP A 1 88 ? -5.392 -10.301 3.892 1.00 91.88 88 ASP A CA 1
ATOM 671 C C . ASP A 1 88 ? -4.704 -9.543 2.754 1.00 91.88 88 ASP A C 1
ATOM 673 O O . ASP A 1 88 ? -4.747 -8.306 2.692 1.00 91.88 88 ASP A O 1
ATOM 677 N N . PRO A 1 89 ? -4.081 -10.255 1.801 1.00 93.12 89 PRO A N 1
ATOM 678 C CA . PRO A 1 89 ? -3.595 -9.631 0.587 1.00 93.12 89 PRO A CA 1
ATOM 679 C C . PRO A 1 89 ? -4.763 -9.157 -0.284 1.00 93.12 89 PRO A C 1
ATOM 681 O O . PRO A 1 89 ? -5.775 -9.836 -0.459 1.00 93.12 89 PRO A O 1
ATOM 684 N N . ARG A 1 90 ? -4.583 -8.006 -0.934 1.00 94.50 90 ARG A N 1
ATOM 685 C CA . ARG A 1 90 ? -5.483 -7.580 -2.006 1.00 94.50 90 ARG A CA 1
ATOM 686 C C . ARG A 1 90 ? -5.125 -8.321 -3.292 1.00 94.50 90 ARG A C 1
ATOM 688 O O . ARG A 1 90 ? -4.048 -8.111 -3.856 1.00 94.50 90 ARG A O 1
ATOM 695 N N . TYR A 1 91 ? -6.023 -9.177 -3.761 1.00 94.81 91 TYR A N 1
ATOM 696 C CA . TYR A 1 91 ? -5.875 -9.861 -5.043 1.00 94.81 91 TYR A CA 1
ATOM 697 C C . TYR A 1 91 ? -6.361 -8.977 -6.179 1.00 94.81 91 TYR A C 1
ATOM 699 O O . TYR A 1 91 ? -7.400 -8.331 -6.075 1.00 94.81 91 TYR A O 1
ATOM 707 N N . ASN A 1 92 ? -5.645 -9.008 -7.298 1.00 94.38 92 ASN A N 1
ATOM 708 C CA . ASN A 1 92 ? -6.155 -8.457 -8.540 1.00 94.38 92 ASN A CA 1
ATOM 709 C C . ASN A 1 92 ? -7.378 -9.293 -8.990 1.00 94.38 92 ASN A C 1
ATOM 711 O O . ASN A 1 92 ? -7.212 -10.497 -9.226 1.00 94.38 92 ASN A O 1
ATOM 715 N N . PRO A 1 93 ? -8.577 -8.695 -9.141 1.00 94.94 93 PRO A N 1
ATOM 716 C CA . PRO A 1 93 ? -9.802 -9.445 -9.433 1.00 94.94 93 PRO A CA 1
ATOM 717 C C . PRO A 1 93 ? -9.803 -10.187 -10.774 1.00 94.94 93 PRO A C 1
ATOM 719 O O . PRO A 1 93 ? -10.462 -11.216 -10.897 1.00 94.94 93 PRO A O 1
ATOM 722 N N . GLU A 1 94 ? -9.069 -9.701 -11.779 1.00 93.19 94 GLU A N 1
ATOM 723 C CA . GLU A 1 94 ? -8.981 -10.359 -13.090 1.00 93.19 94 GLU A CA 1
ATOM 724 C C . GLU A 1 94 ? -8.118 -11.621 -13.047 1.00 93.19 94 GLU A C 1
ATOM 726 O O . GLU A 1 94 ? -8.412 -12.611 -13.716 1.00 93.19 94 GLU A O 1
ATOM 731 N N . THR A 1 95 ? -7.027 -11.582 -12.284 1.00 92.25 95 THR A N 1
ATOM 732 C CA . THR A 1 95 ? -6.034 -12.667 -12.271 1.00 92.25 95 THR A CA 1
ATOM 733 C C . THR A 1 95 ? -6.169 -13.606 -11.077 1.00 92.25 95 THR A C 1
ATOM 735 O O . THR A 1 95 ? -5.605 -14.698 -11.115 1.00 92.25 95 THR A O 1
ATOM 738 N N . GLY A 1 96 ? -6.867 -13.187 -10.016 1.00 93.88 96 GLY A N 1
ATOM 739 C CA . GLY A 1 96 ? -6.944 -13.905 -8.742 1.00 93.88 96 GLY A CA 1
ATOM 740 C C . GLY A 1 96 ? -5.601 -14.000 -8.009 1.00 93.88 96 GLY A C 1
ATOM 741 O O . GLY A 1 96 ? -5.414 -14.893 -7.190 1.00 93.88 96 GLY A O 1
ATOM 742 N N . ARG A 1 97 ? -4.634 -13.132 -8.334 1.00 94.00 97 ARG A N 1
ATOM 743 C CA . ARG A 1 97 ? -3.259 -13.173 -7.808 1.00 94.00 97 ARG A CA 1
ATOM 744 C C . ARG A 1 97 ? -2.916 -11.874 -7.097 1.00 94.00 97 ARG A C 1
ATOM 746 O O . ARG A 1 97 ? -3.420 -10.811 -7.458 1.00 94.00 97 ARG A O 1
ATOM 753 N N . CYS A 1 98 ? -2.025 -11.956 -6.116 1.00 96.12 98 CYS A N 1
ATOM 754 C CA . CYS A 1 98 ? -1.491 -10.790 -5.424 1.00 96.12 98 CYS A CA 1
ATOM 755 C C . CYS A 1 98 ? -0.084 -10.462 -5.939 1.00 96.12 98 CYS A C 1
ATOM 757 O O . CYS A 1 98 ? 0.789 -11.331 -6.029 1.00 96.12 98 CYS A O 1
ATOM 759 N N . PHE A 1 99 ? 0.143 -9.192 -6.265 1.00 97.38 99 PHE A N 1
ATOM 760 C CA . PHE A 1 99 ? 1.431 -8.690 -6.726 1.00 97.38 99 PHE A CA 1
ATOM 761 C C . PHE A 1 99 ? 1.877 -7.496 -5.892 1.00 97.38 99 PHE A C 1
ATOM 763 O O . PHE A 1 99 ? 1.069 -6.748 -5.350 1.00 97.38 99 PHE A O 1
ATOM 770 N N . GLY A 1 100 ? 3.186 -7.282 -5.841 1.00 96.94 100 GLY A N 1
ATOM 771 C CA . GLY A 1 100 ? 3.764 -6.070 -5.280 1.00 96.94 100 GLY A CA 1
ATOM 772 C C . GLY A 1 100 ? 5.120 -5.777 -5.890 1.00 96.94 100 GLY A C 1
ATOM 773 O O . GLY A 1 100 ? 5.598 -6.496 -6.769 1.00 96.94 100 GLY A O 1
ATOM 774 N N . THR A 1 101 ? 5.754 -4.700 -5.437 1.00 96.94 101 THR A N 1
ATOM 775 C CA . THR A 1 101 ? 7.055 -4.302 -5.974 1.00 96.94 101 THR A CA 1
ATOM 776 C C . THR A 1 101 ? 8.027 -3.905 -4.882 1.00 96.94 101 THR A C 1
ATOM 778 O O . THR A 1 101 ? 7.653 -3.305 -3.876 1.00 96.94 101 THR A O 1
ATOM 781 N N . ASN A 1 102 ? 9.300 -4.203 -5.117 1.00 95.88 102 ASN A N 1
ATOM 782 C CA . ASN A 1 102 ? 10.408 -3.567 -4.426 1.00 95.88 102 ASN A CA 1
ATOM 783 C C . ASN A 1 102 ? 11.033 -2.543 -5.368 1.00 95.88 102 ASN A C 1
ATOM 785 O O . ASN A 1 102 ? 11.241 -2.838 -6.544 1.00 95.88 102 ASN A O 1
ATOM 789 N N . SER A 1 103 ? 11.329 -1.351 -4.856 1.00 91.62 103 SER A N 1
ATOM 790 C CA . SER A 1 103 ? 11.966 -0.302 -5.646 1.00 91.62 103 SER A CA 1
ATOM 791 C C . SER A 1 103 ? 13.279 0.142 -5.026 1.00 91.62 103 SER A C 1
ATOM 793 O O . SER A 1 103 ? 13.310 0.730 -3.945 1.00 91.62 103 SER A O 1
ATOM 795 N N . GLN A 1 104 ? 14.363 -0.080 -5.755 1.00 88.88 104 GLN A N 1
ATOM 796 C CA . GLN A 1 104 ? 15.686 0.434 -5.437 1.00 88.88 104 GLN A CA 1
ATOM 797 C C . GLN A 1 104 ? 15.776 1.866 -5.968 1.00 88.88 104 GLN A C 1
ATOM 799 O O . GLN A 1 104 ? 16.133 2.076 -7.124 1.00 88.88 104 GLN A O 1
ATOM 804 N N . LYS A 1 105 ? 15.382 2.837 -5.136 1.00 82.81 105 LYS A N 1
ATOM 805 C CA . LYS A 1 105 ? 15.257 4.253 -5.525 1.00 82.81 105 LYS A CA 1
ATOM 806 C C . LYS A 1 105 ? 16.381 5.144 -4.993 1.00 82.81 105 LYS A C 1
ATOM 808 O O . LYS A 1 105 ? 17.109 4.748 -4.083 1.00 82.81 105 LYS A O 1
ATOM 813 N N . PHE A 1 106 ? 16.428 6.385 -5.480 1.00 78.44 106 PHE A N 1
ATOM 814 C CA . PHE A 1 106 ? 17.314 7.471 -5.023 1.00 78.44 106 PHE A CA 1
ATOM 815 C C . PHE A 1 106 ? 17.165 7.836 -3.535 1.00 78.44 106 PHE A C 1
ATOM 817 O O . PHE A 1 106 ? 17.906 8.665 -3.029 1.00 78.44 106 PHE A O 1
ATOM 824 N N . ALA A 1 107 ? 16.168 7.313 -2.826 1.00 80.69 107 ALA A N 1
ATOM 825 C CA . ALA A 1 107 ? 16.007 7.539 -1.388 1.00 80.69 107 ALA A CA 1
ATOM 826 C C . ALA A 1 107 ? 16.500 6.350 -0.542 1.00 80.69 107 ALA A C 1
ATOM 828 O O . ALA A 1 107 ? 16.414 6.388 0.682 1.00 80.69 107 ALA A O 1
ATOM 829 N N . GLY A 1 108 ? 16.967 5.271 -1.177 1.00 85.56 108 GLY A N 1
ATOM 830 C CA . GLY A 1 108 ? 17.441 4.086 -0.471 1.00 85.56 108 GLY A CA 1
ATOM 831 C C . GLY A 1 108 ? 18.855 4.257 0.082 1.00 85.56 108 GLY A C 1
ATOM 832 O O . GLY A 1 108 ? 19.675 4.973 -0.483 1.00 85.56 108 GLY A O 1
ATOM 833 N N . TYR A 1 109 ? 19.164 3.539 1.163 1.00 84.62 109 TYR A N 1
ATOM 834 C CA . TYR A 1 109 ? 20.468 3.584 1.841 1.00 84.62 109 TYR A CA 1
ATOM 835 C C . TYR A 1 109 ? 21.656 3.232 0.934 1.00 84.62 109 TYR A C 1
ATOM 837 O O . TYR A 1 109 ? 22.774 3.699 1.162 1.00 84.62 109 TYR A O 1
ATOM 845 N N . GLN A 1 110 ? 21.422 2.409 -0.092 1.00 82.31 110 GLN A N 1
ATOM 846 C CA . GLN A 1 110 ? 22.402 2.059 -1.121 1.00 82.31 110 GLN A CA 1
ATOM 847 C C . GLN A 1 110 ? 22.898 3.271 -1.928 1.00 82.31 110 GLN A C 1
ATOM 849 O O . GLN A 1 110 ? 23.910 3.164 -2.618 1.00 82.31 110 GLN A O 1
ATOM 854 N N . TYR A 1 111 ? 22.210 4.408 -1.819 1.00 80.50 111 TYR A N 1
ATOM 855 C CA . TYR A 1 111 ? 22.534 5.665 -2.469 1.00 80.50 111 TYR A CA 1
ATOM 856 C C . TYR A 1 111 ? 22.876 6.756 -1.445 1.00 80.50 111 TYR A C 1
ATOM 858 O O . TYR A 1 111 ? 22.296 6.834 -0.359 1.00 80.50 111 TYR A O 1
ATOM 866 N N . ARG A 1 112 ? 23.843 7.597 -1.808 1.00 73.69 112 ARG A N 1
ATOM 867 C CA . ARG A 1 112 ? 24.290 8.772 -1.066 1.00 73.69 112 ARG A CA 1
ATOM 868 C C . ARG A 1 112 ? 23.761 10.013 -1.775 1.00 73.69 112 ARG A C 1
ATOM 870 O O . ARG A 1 112 ? 24.246 10.423 -2.827 1.00 73.69 112 ARG A O 1
ATOM 877 N N . ALA A 1 113 ? 22.685 10.569 -1.223 1.00 65.81 113 ALA A N 1
ATOM 878 C CA . ALA A 1 113 ? 21.995 11.709 -1.820 1.00 65.81 113 ALA A CA 1
ATOM 879 C C . ALA A 1 113 ? 22.799 13.013 -1.769 1.00 65.81 113 ALA A C 1
ATOM 881 O O . ALA A 1 113 ? 22.515 13.923 -2.542 1.00 65.81 113 ALA A O 1
ATOM 882 N N . ASP A 1 114 ? 23.776 13.089 -0.873 1.00 68.06 114 ASP A N 1
ATOM 883 C CA . ASP A 1 114 ? 24.651 14.228 -0.626 1.00 68.06 114 ASP A CA 1
ATOM 884 C C . ASP A 1 114 ? 25.723 14.417 -1.704 1.00 68.06 114 ASP A C 1
ATOM 886 O O . ASP A 1 114 ? 25.961 15.552 -2.115 1.00 68.06 114 ASP A O 1
ATOM 890 N N . ASP A 1 115 ? 26.336 13.336 -2.191 1.00 73.88 115 ASP A N 1
ATOM 891 C CA . ASP A 1 115 ? 27.419 13.403 -3.184 1.00 73.88 115 ASP A CA 1
ATOM 892 C C . ASP A 1 115 ? 27.047 12.827 -4.562 1.00 73.88 115 ASP A C 1
ATOM 894 O O . ASP A 1 115 ? 27.832 12.916 -5.508 1.00 73.88 115 ASP A O 1
ATOM 898 N N . GLY A 1 116 ? 25.839 12.273 -4.705 1.00 74.06 116 GLY A N 1
ATOM 899 C CA . GLY A 1 116 ? 25.368 11.711 -5.968 1.00 74.06 116 GLY A CA 1
ATOM 900 C C . GLY A 1 116 ? 26.046 10.391 -6.334 1.00 74.06 116 GLY A C 1
ATOM 901 O O . GLY A 1 116 ? 26.135 10.059 -7.516 1.00 74.06 116 GLY A O 1
ATOM 902 N N . THR A 1 117 ? 26.528 9.628 -5.351 1.00 77.56 117 THR A N 1
ATOM 903 C CA . THR A 1 117 ? 27.161 8.321 -5.565 1.00 77.56 117 THR A CA 1
ATOM 904 C C . THR A 1 117 ? 26.367 7.181 -4.933 1.00 77.56 117 THR A C 1
ATOM 906 O O . THR A 1 117 ? 25.570 7.348 -4.010 1.00 77.56 117 THR A O 1
ATOM 909 N N . ALA A 1 118 ? 26.553 5.969 -5.440 1.00 78.94 118 ALA A N 1
ATOM 910 C CA . ALA A 1 118 ? 26.188 4.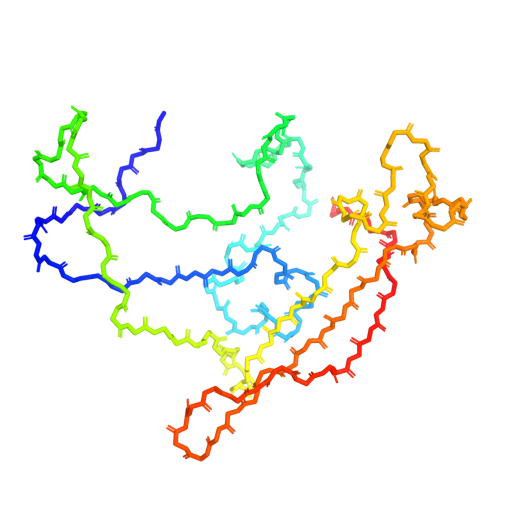771 -4.709 1.00 78.94 118 ALA A CA 1
ATOM 911 C C . ALA A 1 118 ? 27.149 4.558 -3.528 1.00 78.94 118 ALA A C 1
ATOM 913 O O . ALA A 1 118 ? 28.239 5.123 -3.448 1.00 78.94 118 ALA A O 1
ATOM 914 N N . ARG A 1 119 ? 26.759 3.696 -2.585 1.00 79.88 119 ARG A N 1
ATOM 915 C CA . ARG A 1 119 ? 27.552 3.388 -1.381 1.00 79.88 119 ARG A CA 1
ATOM 916 C C . ARG A 1 119 ? 28.984 2.940 -1.661 1.00 79.88 119 ARG A C 1
ATOM 918 O O . ARG A 1 119 ? 29.846 3.201 -0.818 1.00 79.88 119 ARG A O 1
ATOM 925 N N . ASP A 1 120 ? 29.193 2.273 -2.790 1.00 82.75 120 ASP A N 1
ATOM 926 C CA . ASP A 1 120 ? 30.477 1.764 -3.275 1.00 82.75 120 ASP A CA 1
ATOM 927 C C . ASP A 1 120 ? 31.323 2.823 -4.012 1.00 82.75 120 ASP A C 1
ATOM 929 O O . ASP A 1 120 ? 32.412 2.511 -4.487 1.00 82.75 120 ASP A O 1
ATOM 933 N N . GLY A 1 121 ? 30.850 4.072 -4.084 1.00 80.81 121 GLY A N 1
ATOM 934 C CA . GLY A 1 121 ? 31.527 5.193 -4.735 1.00 80.81 121 GLY A CA 1
ATOM 935 C C . GLY A 1 121 ? 31.262 5.303 -6.237 1.00 80.81 121 GLY A C 1
ATOM 936 O O . GLY A 1 121 ? 31.788 6.214 -6.875 1.00 80.81 121 GLY A O 1
ATOM 937 N N . THR A 1 122 ? 30.453 4.414 -6.826 1.00 81.06 122 THR A N 1
ATOM 938 C CA . THR A 1 122 ? 30.081 4.536 -8.241 1.00 81.06 122 THR A CA 1
ATOM 939 C C . THR A 1 122 ? 29.138 5.730 -8.450 1.00 81.06 122 THR A C 1
ATOM 941 O O . THR A 1 122 ? 28.243 5.951 -7.632 1.00 81.06 122 THR A O 1
ATOM 944 N N . PRO A 1 123 ? 29.301 6.538 -9.516 1.00 77.44 123 PRO A N 1
ATOM 945 C CA . PRO A 1 123 ? 28.397 7.654 -9.775 1.00 77.44 123 PRO A CA 1
ATOM 946 C C . PRO A 1 123 ? 26.959 7.179 -9.977 1.00 77.44 123 PRO A C 1
ATOM 948 O O . PRO A 1 123 ? 26.696 6.268 -10.765 1.00 77.44 123 PRO A O 1
ATOM 951 N N . TYR A 1 124 ? 26.016 7.835 -9.312 1.00 72.56 124 TYR A N 1
ATOM 952 C CA . TYR A 1 124 ? 24.598 7.624 -9.540 1.00 72.56 124 TYR A CA 1
ATOM 953 C C . TYR A 1 124 ? 24.060 8.750 -10.412 1.00 72.56 124 TYR A C 1
ATOM 955 O O . TYR A 1 124 ? 24.101 9.930 -10.065 1.00 72.56 124 TYR A O 1
ATOM 963 N N . VAL A 1 125 ? 23.504 8.373 -11.554 1.00 67.81 125 VAL A N 1
ATOM 964 C CA . VAL A 1 125 ? 22.855 9.314 -12.457 1.00 67.81 125 VAL A CA 1
ATOM 965 C C . VAL A 1 125 ? 21.354 9.119 -12.308 1.00 67.81 125 VAL A C 1
ATOM 967 O O . VAL A 1 125 ? 20.834 8.034 -12.564 1.00 67.81 125 VAL A O 1
ATOM 970 N N . ARG A 1 126 ? 20.652 10.163 -11.848 1.00 61.19 126 ARG A N 1
ATOM 971 C CA . ARG A 1 126 ? 19.189 10.137 -11.658 1.00 61.19 126 ARG A CA 1
ATOM 972 C C . ARG A 1 126 ? 18.447 9.890 -12.974 1.00 61.19 126 ARG A C 1
ATOM 974 O O . ARG A 1 126 ? 17.355 9.335 -12.975 1.00 61.19 126 ARG A O 1
ATOM 981 N N . THR A 1 127 ? 19.040 10.309 -14.085 1.00 56.12 127 THR A N 1
ATOM 982 C CA . THR A 1 127 ? 18.577 10.038 -15.444 1.00 56.12 127 THR A CA 1
ATOM 983 C C . THR A 1 127 ? 19.194 8.737 -15.969 1.00 56.12 127 THR A C 1
ATOM 985 O O . THR A 1 127 ? 20.395 8.524 -15.843 1.00 56.12 127 THR A O 1
ATOM 988 N N . GLY A 1 128 ? 18.382 7.871 -16.591 1.00 54.53 128 GLY A N 1
ATOM 989 C CA . GLY A 1 128 ? 18.890 6.708 -17.338 1.00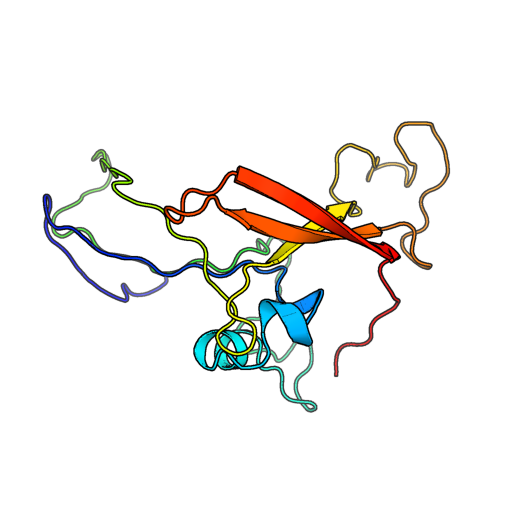 54.53 128 GLY A CA 1
ATOM 990 C C . GLY A 1 128 ? 18.776 5.333 -16.666 1.00 54.53 128 GLY A C 1
ATOM 991 O O . GLY A 1 128 ? 19.517 4.427 -17.036 1.00 54.53 128 GLY A O 1
ATOM 992 N N . GLY A 1 129 ? 17.850 5.133 -15.722 1.00 62.09 129 GLY A N 1
ATOM 993 C CA . GLY A 1 129 ? 17.502 3.779 -15.268 1.00 62.09 129 GLY A CA 1
ATOM 994 C C . GLY A 1 129 ? 18.481 3.150 -14.271 1.00 62.09 129 GLY A C 1
ATOM 995 O O . GLY A 1 129 ? 18.687 1.939 -14.275 1.00 62.09 129 GLY A O 1
ATOM 996 N N . THR A 1 130 ? 19.101 3.944 -13.404 1.00 73.94 130 THR A N 1
ATOM 997 C CA . THR A 1 130 ? 19.896 3.435 -12.270 1.00 73.94 130 THR A CA 1
ATOM 998 C C . THR A 1 130 ? 19.016 2.867 -11.157 1.00 73.94 130 THR A C 1
ATOM 1000 O O . THR A 1 130 ? 19.419 1.929 -10.470 1.00 73.94 130 THR A O 1
ATOM 1003 N N . GLU A 1 131 ? 17.784 3.357 -11.033 1.00 84.62 131 GLU A N 1
ATOM 1004 C CA . GLU A 1 131 ? 16.758 2.749 -10.192 1.00 84.62 131 GLU A CA 1
ATOM 1005 C C . GLU A 1 131 ? 16.252 1.451 -10.822 1.00 84.62 131 GLU A C 1
ATOM 1007 O O . GLU A 1 131 ? 16.118 1.341 -12.044 1.00 84.62 131 GLU A O 1
ATOM 1012 N N . ALA A 1 132 ? 15.950 0.463 -9.989 1.00 88.75 132 ALA A N 1
ATOM 1013 C CA . ALA A 1 132 ? 15.370 -0.795 -10.435 1.00 88.75 132 ALA A CA 1
ATOM 1014 C C . ALA A 1 132 ? 14.089 -1.093 -9.664 1.00 88.75 132 ALA A C 1
ATOM 1016 O O . ALA A 1 132 ? 13.999 -0.858 -8.456 1.00 88.75 132 ALA A O 1
ATOM 1017 N N . ILE A 1 133 ? 13.102 -1.616 -10.380 1.00 93.38 133 ILE A N 1
ATOM 1018 C CA . ILE A 1 133 ? 11.861 -2.118 -9.814 1.00 93.38 133 ILE A CA 1
ATOM 1019 C C . ILE A 1 133 ? 11.829 -3.617 -10.055 1.00 93.38 133 ILE A C 1
ATOM 1021 O O . ILE A 1 133 ? 11.933 -4.069 -11.196 1.00 93.38 133 ILE A O 1
ATOM 1025 N N . THR A 1 134 ? 11.644 -4.375 -8.982 1.00 97.19 134 THR A N 1
ATOM 1026 C CA . THR A 1 134 ? 11.395 -5.813 -9.043 1.00 97.19 134 THR A CA 1
ATOM 1027 C C . THR A 1 134 ? 9.935 -6.059 -8.715 1.00 97.19 134 THR A C 1
ATOM 1029 O O . THR A 1 134 ? 9.469 -5.674 -7.641 1.00 97.19 134 THR A O 1
ATOM 1032 N N . VAL A 1 135 ? 9.218 -6.698 -9.636 1.00 97.88 135 VAL A N 1
ATOM 1033 C CA . VAL A 1 135 ? 7.834 -7.133 -9.433 1.00 97.88 135 VAL A CA 1
ATOM 1034 C C . VAL A 1 135 ? 7.850 -8.520 -8.805 1.00 97.88 135 VAL A C 1
ATOM 1036 O O . VAL A 1 135 ? 8.542 -9.418 -9.289 1.00 97.88 135 VAL A O 1
ATOM 1039 N N . PHE A 1 136 ? 7.075 -8.691 -7.741 1.00 98.31 136 PHE A N 1
ATOM 1040 C CA . PHE A 1 136 ? 6.880 -9.951 -7.038 1.00 98.31 136 PHE A CA 1
ATOM 1041 C C . PHE A 1 136 ? 5.441 -10.418 -7.194 1.00 98.31 136 PHE A C 1
ATOM 1043 O O . PHE A 1 136 ? 4.511 -9.615 -7.177 1.00 98.31 136 PHE A O 1
ATOM 1050 N N . GLU A 1 137 ? 5.276 -11.726 -7.310 1.00 97.62 137 GLU A N 1
ATOM 1051 C CA . GLU A 1 137 ? 4.019 -12.413 -7.053 1.00 97.62 137 GLU A CA 1
ATOM 1052 C C . GLU A 1 137 ? 4.074 -12.991 -5.644 1.00 97.62 137 GLU A C 1
ATOM 1054 O O . GLU A 1 137 ? 5.050 -13.651 -5.288 1.00 97.62 137 GLU A O 1
ATOM 1059 N N . PHE A 1 138 ? 3.027 -12.775 -4.865 1.00 96.31 138 PHE A N 1
ATOM 1060 C CA . PHE A 1 138 ? 2.885 -13.354 -3.539 1.00 96.31 138 PHE A CA 1
ATOM 1061 C C . PHE A 1 138 ? 2.144 -14.687 -3.633 1.00 96.31 138 PHE A C 1
ATOM 1063 O O . PHE A 1 138 ? 1.053 -14.760 -4.195 1.00 96.31 138 PHE A O 1
ATOM 1070 N N . LEU A 1 139 ? 2.794 -15.748 -3.151 1.00 95.12 139 LEU A N 1
ATOM 1071 C CA . LEU A 1 139 ? 2.310 -17.122 -3.242 1.00 95.12 139 LEU A CA 1
ATOM 1072 C C . LEU A 1 139 ? 1.772 -17.599 -1.900 1.00 95.12 139 LEU A C 1
ATOM 1074 O O . LEU A 1 139 ? 2.355 -17.307 -0.856 1.00 95.12 139 LEU A O 1
ATOM 1078 N N . GLU A 1 140 ? 0.728 -18.416 -1.960 1.00 93.75 140 GLU A N 1
ATOM 1079 C CA . GLU A 1 140 ? 0.041 -18.970 -0.796 1.00 93.75 140 GLU A CA 1
ATOM 1080 C C . GLU A 1 140 ? 0.063 -20.498 -0.794 1.00 93.75 140 GLU A C 1
ATOM 1082 O O . GLU A 1 140 ? 0.302 -21.148 -1.819 1.00 93.75 140 GLU A O 1
ATOM 1087 N N . ASP A 1 141 ? -0.186 -21.088 0.373 1.00 92.88 141 ASP A N 1
ATOM 1088 C CA . ASP A 1 141 ? -0.453 -22.517 0.485 1.00 92.88 141 ASP A CA 1
ATOM 1089 C C . ASP A 1 141 ? -1.892 -22.871 0.053 1.00 92.88 141 ASP A C 1
ATOM 1091 O O . ASP A 1 141 ? -2.718 -22.021 -0.270 1.00 92.88 141 ASP A O 1
ATOM 1095 N N . LYS A 1 142 ? -2.233 -24.167 0.066 1.00 91.56 142 LYS A N 1
ATOM 1096 C CA . LYS A 1 142 ? -3.582 -24.641 -0.305 1.00 91.56 142 LYS A CA 1
ATOM 1097 C C . LYS A 1 142 ? -4.698 -24.184 0.648 1.00 91.56 142 LYS A C 1
ATOM 1099 O O . LYS A 1 142 ? -5.861 -24.447 0.359 1.00 91.56 142 LYS A O 1
ATOM 1104 N N . LYS A 1 143 ? -4.351 -23.607 1.799 1.00 90.62 143 LYS A N 1
ATOM 1105 C CA . LYS A 1 143 ? -5.279 -23.089 2.808 1.00 90.62 143 LYS A CA 1
ATOM 1106 C C . LYS A 1 143 ? -5.405 -21.560 2.741 1.00 90.62 143 LYS A C 1
ATOM 1108 O O . LYS A 1 143 ? -6.152 -21.021 3.546 1.00 90.62 143 LYS A O 1
ATOM 1113 N N . GLY A 1 144 ? -4.710 -20.894 1.813 1.00 86.31 144 GLY A N 1
ATOM 1114 C CA . GLY A 1 144 ? -4.706 -19.435 1.677 1.00 86.31 144 GLY A CA 1
ATOM 1115 C C . GLY A 1 144 ? -3.720 -18.725 2.608 1.00 86.31 144 GLY A C 1
ATOM 1116 O O . GLY A 1 144 ? -3.789 -17.515 2.763 1.00 86.31 144 GLY A O 1
ATOM 1117 N N . ASN A 1 145 ? -2.796 -19.448 3.256 1.00 89.75 145 ASN A N 1
ATOM 1118 C CA . ASN A 1 145 ? -1.780 -18.790 4.076 1.00 89.75 145 ASN A CA 1
ATOM 1119 C C . ASN A 1 145 ? -0.653 -18.267 3.188 1.00 89.75 145 ASN A C 1
ATOM 1121 O O . ASN A 1 145 ? -0.056 -19.031 2.421 1.00 89.75 145 ASN A O 1
ATOM 1125 N N . MET A 1 146 ? -0.306 -16.994 3.360 1.00 90.62 146 MET A N 1
ATOM 1126 C CA . MET A 1 146 ? 0.814 -16.364 2.667 1.00 90.62 146 MET A CA 1
ATOM 1127 C C . MET A 1 146 ? 2.144 -17.076 2.963 1.00 90.62 146 MET A C 1
ATOM 1129 O O . MET A 1 146 ? 2.508 -17.277 4.121 1.00 90.62 146 MET A O 1
ATOM 1133 N N . LEU A 1 147 ? 2.894 -17.428 1.914 1.00 93.50 147 LEU A N 1
ATOM 1134 C CA . LEU A 1 147 ? 4.190 -18.106 2.019 1.00 93.50 147 LEU A CA 1
ATOM 1135 C C . LEU A 1 147 ? 5.358 -17.143 1.792 1.00 93.50 147 LEU A C 1
ATOM 1137 O O . LEU A 1 147 ? 6.145 -16.883 2.700 1.00 93.50 147 LEU A O 1
ATOM 1141 N N . PHE A 1 148 ? 5.518 -16.651 0.562 1.00 94.94 148 PHE A N 1
ATOM 1142 C CA . PHE A 1 148 ? 6.615 -15.762 0.178 1.00 94.94 148 PHE A CA 1
ATOM 1143 C C . PHE A 1 148 ? 6.315 -15.021 -1.128 1.00 94.94 148 PHE A C 1
ATOM 1145 O O . PHE A 1 148 ? 5.512 -15.459 -1.952 1.00 94.94 148 PHE A O 1
ATOM 1152 N N . GLY A 1 149 ? 7.023 -13.911 -1.343 1.00 96.31 149 GLY A N 1
ATOM 1153 C CA . GLY A 1 149 ? 7.059 -13.216 -2.626 1.00 96.31 149 GLY A CA 1
ATOM 1154 C C . GLY A 1 149 ? 8.093 -13.840 -3.565 1.00 96.31 149 GLY A C 1
ATOM 1155 O O . GLY A 1 149 ? 9.286 -13.855 -3.260 1.00 96.31 149 GLY A O 1
ATOM 1156 N N . LYS A 1 150 ? 7.663 -14.324 -4.730 1.00 97.44 150 LYS A N 1
ATOM 1157 C CA . LYS A 1 150 ? 8.536 -14.799 -5.808 1.00 97.44 150 LYS A CA 1
ATOM 1158 C C . LYS A 1 150 ? 8.814 -13.656 -6.793 1.00 97.44 150 LYS A C 1
ATOM 1160 O O . LYS A 1 150 ? 7.858 -13.092 -7.329 1.00 97.44 150 LYS A O 1
ATOM 1165 N N . PRO A 1 151 ? 10.082 -13.317 -7.089 1.00 97.62 151 PRO A N 1
ATOM 1166 C CA . PRO A 1 151 ? 10.379 -12.325 -8.115 1.00 97.62 151 PRO A CA 1
ATOM 1167 C C . PRO A 1 151 ? 9.912 -12.840 -9.482 1.00 97.62 151 PRO A C 1
ATOM 1169 O O . PRO A 1 151 ? 10.220 -13.968 -9.872 1.00 97.62 151 PRO A O 1
ATOM 1172 N N . VAL A 1 152 ? 9.163 -12.009 -10.204 1.00 97.62 152 VAL A N 1
ATOM 1173 C CA . VAL A 1 152 ? 8.650 -12.316 -11.547 1.00 97.62 152 VAL A CA 1
ATOM 1174 C C . VAL A 1 152 ? 9.609 -11.763 -12.596 1.00 97.62 152 VAL A C 1
ATOM 1176 O O . VAL A 1 152 ? 10.036 -12.483 -13.493 1.00 97.62 152 VAL A O 1
ATOM 1179 N N . TYR A 1 153 ? 9.970 -10.487 -12.462 1.00 97.56 153 TYR A N 1
ATOM 1180 C CA . TYR A 1 153 ? 10.971 -9.812 -13.284 1.00 97.56 153 TYR A CA 1
ATOM 1181 C C . TYR A 1 153 ? 11.429 -8.516 -12.618 1.00 97.56 153 TYR A C 1
ATOM 1183 O O . TYR A 1 153 ? 10.815 -8.018 -11.671 1.00 97.56 153 TYR A O 1
ATOM 1191 N N . MET A 1 154 ? 12.504 -7.957 -13.163 1.00 95.56 154 MET A N 1
ATOM 1192 C CA . MET A 1 154 ? 13.046 -6.661 -12.790 1.00 95.56 154 MET A CA 1
ATOM 1193 C C . MET A 1 154 ? 13.181 -5.794 -14.038 1.00 95.56 154 MET A C 1
ATOM 1195 O O . MET A 1 154 ? 13.548 -6.291 -15.102 1.00 95.56 154 MET A O 1
ATOM 1199 N N . TYR A 1 155 ? 12.924 -4.499 -13.902 1.00 91.94 155 TYR A N 1
ATOM 1200 C CA . TYR A 1 155 ? 13.184 -3.517 -14.946 1.00 91.94 155 TYR A CA 1
ATOM 1201 C C . TYR A 1 155 ? 13.817 -2.259 -14.356 1.00 91.94 155 TYR A C 1
ATOM 1203 O O . TYR A 1 155 ? 13.667 -1.953 -13.171 1.00 91.94 155 TYR A O 1
ATOM 1211 N N . ARG A 1 156 ? 14.566 -1.535 -15.187 1.00 88.75 156 ARG A N 1
ATOM 1212 C CA . ARG A 1 156 ? 15.113 -0.232 -14.813 1.00 88.75 156 ARG A CA 1
ATOM 1213 C C . ARG A 1 156 ? 14.022 0.822 -14.893 1.00 88.75 156 ARG A C 1
ATOM 1215 O O . ARG A 1 156 ? 13.242 0.798 -15.843 1.00 88.75 156 ARG A O 1
ATOM 1222 N N . PHE A 1 157 ? 13.972 1.729 -13.919 1.00 83.19 157 PHE A N 1
ATOM 1223 C CA . PHE A 1 157 ? 12.959 2.781 -13.890 1.00 83.19 157 PHE A CA 1
ATOM 1224 C C . PHE A 1 157 ? 13.048 3.605 -15.183 1.00 83.19 157 PHE A C 1
ATOM 1226 O O . PHE A 1 157 ? 14.104 4.186 -15.458 1.00 83.19 157 PHE A O 1
ATOM 1233 N N . PRO A 1 158 ? 11.994 3.618 -16.015 1.00 79.69 158 PRO A N 1
ATOM 1234 C CA . PRO A 1 158 ? 12.042 4.318 -17.285 1.00 79.69 158 PRO A CA 1
ATOM 1235 C C . PRO A 1 158 ? 11.965 5.830 -17.064 1.00 79.69 158 PRO A C 1
ATOM 1237 O O . PRO A 1 158 ? 11.405 6.305 -16.076 1.00 79.69 158 PRO A O 1
ATOM 1240 N N . ASN A 1 159 ? 12.479 6.603 -18.021 1.00 77.31 159 ASN A N 1
ATOM 1241 C CA . ASN A 1 159 ? 12.140 8.020 -18.091 1.00 77.31 159 ASN A CA 1
ATOM 1242 C C . ASN A 1 159 ? 10.655 8.114 -18.463 1.00 77.31 159 ASN A C 1
ATOM 1244 O O . ASN A 1 159 ? 10.294 7.891 -19.616 1.00 77.31 159 ASN A O 1
ATOM 1248 N N . MET A 1 160 ? 9.804 8.387 -17.476 1.00 75.88 160 MET A N 1
ATOM 1249 C CA . MET A 1 160 ? 8.369 8.559 -17.684 1.00 75.88 160 MET A CA 1
ATOM 1250 C C . MET A 1 160 ? 8.039 10.041 -17.769 1.00 75.88 160 MET A C 1
ATOM 1252 O O . MET A 1 160 ? 8.455 10.824 -16.914 1.00 75.88 160 MET A O 1
ATOM 1256 N N . THR A 1 161 ? 7.260 10.416 -18.773 1.00 71.12 161 THR A N 1
ATOM 1257 C CA . THR A 1 161 ? 6.466 11.639 -18.718 1.00 71.12 161 THR A CA 1
ATOM 1258 C C . THR A 1 161 ? 5.164 11.298 -18.001 1.00 71.12 161 THR A C 1
ATOM 1260 O O . THR A 1 161 ? 4.609 10.216 -18.200 1.00 71.12 161 THR A O 1
ATOM 1263 N N . ALA A 1 162 ? 4.691 12.196 -17.135 1.00 67.62 162 ALA A N 1
ATOM 1264 C CA . ALA A 1 162 ? 3.268 12.192 -16.808 1.00 67.62 162 ALA A CA 1
ATOM 1265 C C . ALA A 1 162 ? 2.469 12.381 -18.118 1.00 67.62 162 ALA A C 1
ATOM 1267 O O . ALA A 1 162 ? 3.075 12.809 -19.111 1.00 67.62 162 ALA A O 1
ATOM 1268 N N . PRO A 1 163 ? 1.170 12.040 -18.145 1.00 60.97 163 PRO A N 1
ATOM 1269 C CA . PRO A 1 163 ? 0.299 12.556 -19.194 1.00 60.97 163 PRO A CA 1
ATOM 1270 C C . PRO A 1 163 ? 0.516 14.064 -19.410 1.00 60.97 163 PRO A C 1
ATOM 1272 O O . PRO A 1 163 ? 0.803 14.771 -18.408 1.00 60.97 163 PRO A O 1
#

Foldseek 3Di:
DDDFPEEDEPPDDDDFDFAFLCLVVDCVFRPPQPVVSCVVPDDDPPADLCRPPDHDDVPDDSGDDPGDYHHPPDDPPDDDDDDDPDDAADGRPVPRWGKDKDKPDCVDPQHDVPPQAGPVRHHHDNPDFPMKMWMWTFDDDPVRHTDDTDTPDMGGDHPDDDD

Radius of gyration: 19.43 Å; chains: 1; bounding box: 48×46×46 Å